Protein AF-A0A7S1VP20-F1 (afdb_monomer_lite)

Sequence (180 aa):
QAPINSQCSTAPINAALLKNGDNPRTATNKKDSAMQRFVLLLVALLVGGASAFVPSTPRHVGSNTLTKQQQEYHQPQPFTKGSKQSAASTALNMRHRKKVKKLGKPADQRKALLRALTTEIIRHGRIKTTLVRARAVRKHVDHMITLGKRGDLHARRQALGWIYDKQLVHALFEAAPDRY

pLDDT: mean 73.86, std 21.37, range [39.94, 97.88]

Foldseek 3Di:
DDDDDDDDDDDDPDDDDDDDDDDPPPPDDPPCPVVVVVVVVVVVVVPDDDDDDDDDDDDDDDDDDDDDDDDPPPPPDPPPPDPDDDDDDPPPPPDPPPPADCVVDDPVVLLVLLLVVLQVCLVPVDDDDDPSSVVNNVVVNVLLLVLLLVLDPVSLVVNVVRHPDNVSSVVSNVPSNVPD

Radius of gyration: 33.95 Å; chains: 1; bounding box: 68×52×112 Å

Secondary structure (DSSP, 8-state):
------------S-SS--S----------TTTHHHHHHHHHHHHHH-------------------------------------------------TT-----TTS-HHHHHHHHHHHHHHHHHHS-----HHHHHHHHHHHHHHHHHHHH--HHHHHHHHHH-S-HHHHHHHHHHHHHH-

Structure (mmCIF, N/CA/C/O backbone):
data_AF-A0A7S1VP20-F1
#
_entry.id   AF-A0A7S1VP20-F1
#
loop_
_atom_site.group_PDB
_atom_site.id
_atom_site.type_symbol
_atom_site.label_atom_id
_atom_site.label_alt_id
_atom_site.label_comp_id
_atom_site.label_asym_id
_atom_site.label_entity_id
_atom_site.label_seq_id
_atom_site.pdbx_PDB_ins_code
_atom_site.Cartn_x
_atom_site.Cartn_y
_atom_site.Cartn_z
_atom_site.occupancy
_atom_site.B_iso_or_equiv
_atom_site.auth_seq_id
_atom_site.auth_comp_id
_atom_site.auth_asym_id
_atom_site.auth_atom_id
_atom_site.pdbx_PDB_model_num
ATOM 1 N N . GLN A 1 1 ? 25.571 -7.998 41.960 1.00 47.91 1 GLN A N 1
ATOM 2 C CA . GLN A 1 1 ? 25.186 -8.873 40.830 1.00 47.91 1 GLN A CA 1
ATOM 3 C C . GLN A 1 1 ? 23.939 -9.689 41.172 1.00 47.91 1 GLN A C 1
ATOM 5 O O . GLN A 1 1 ? 24.036 -10.574 42.007 1.00 47.91 1 GLN A O 1
ATOM 10 N N . ALA A 1 2 ? 22.806 -9.399 40.523 1.00 45.03 2 ALA A N 1
ATOM 11 C CA . ALA A 1 2 ? 21.689 -10.319 40.255 1.00 45.03 2 ALA A CA 1
ATOM 12 C C . ALA A 1 2 ? 20.773 -9.643 39.207 1.00 45.03 2 ALA A C 1
ATOM 14 O O . ALA A 1 2 ? 20.308 -8.535 39.474 1.00 45.03 2 ALA A O 1
ATOM 15 N N . PRO A 1 3 ? 20.554 -10.210 38.005 1.00 54.66 3 PRO A N 1
ATOM 16 C CA . PRO A 1 3 ? 19.659 -9.608 37.022 1.00 54.66 3 PRO A CA 1
ATOM 17 C C . PRO A 1 3 ? 18.215 -10.104 37.184 1.00 54.66 3 PRO A C 1
ATOM 19 O O . PRO A 1 3 ? 17.928 -11.299 37.173 1.00 54.66 3 PRO A O 1
ATOM 22 N N . ILE A 1 4 ? 17.303 -9.141 37.284 1.00 52.09 4 ILE A N 1
ATOM 23 C CA . ILE A 1 4 ? 15.849 -9.306 37.261 1.00 52.09 4 ILE A CA 1
ATOM 24 C C . ILE A 1 4 ? 15.433 -9.637 35.820 1.00 52.09 4 ILE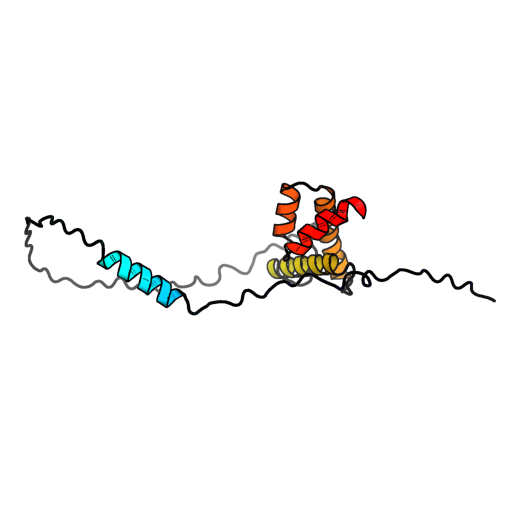 A C 1
ATOM 26 O O . ILE A 1 4 ? 15.382 -8.766 34.952 1.00 52.09 4 ILE A O 1
ATOM 30 N N . ASN A 1 5 ? 15.178 -10.916 35.548 1.00 51.25 5 ASN A N 1
ATOM 31 C CA . ASN A 1 5 ? 14.603 -11.385 34.289 1.00 51.25 5 ASN A CA 1
ATOM 32 C C . ASN A 1 5 ? 13.107 -11.037 34.239 1.00 51.25 5 ASN A C 1
ATOM 34 O O . ASN A 1 5 ? 12.263 -11.781 34.731 1.00 51.25 5 ASN A O 1
ATOM 38 N N . SER A 1 6 ? 12.781 -9.914 33.605 1.00 46.34 6 SER A N 1
ATOM 39 C CA . SER A 1 6 ? 11.425 -9.584 33.160 1.00 46.34 6 SER A CA 1
ATOM 40 C C . SER A 1 6 ? 11.136 -10.327 31.852 1.00 46.34 6 SER A C 1
ATOM 42 O O . SER A 1 6 ? 11.439 -9.837 30.761 1.00 46.34 6 SER A O 1
ATOM 44 N N . GLN A 1 7 ? 10.552 -11.521 31.951 1.00 42.97 7 GLN A N 1
ATOM 45 C CA . GLN A 1 7 ? 9.959 -12.195 30.801 1.00 42.97 7 GLN A CA 1
ATOM 46 C C . GLN A 1 7 ? 8.680 -11.460 30.375 1.00 42.97 7 GLN A C 1
ATOM 48 O O . GLN A 1 7 ? 7.630 -11.605 30.995 1.00 42.97 7 GLN A O 1
ATOM 53 N N . CYS A 1 8 ? 8.757 -10.674 29.298 1.00 42.41 8 CYS A N 1
ATOM 54 C CA . CYS A 1 8 ? 7.567 -10.225 28.580 1.00 42.41 8 CYS A CA 1
ATOM 55 C C . CYS A 1 8 ? 6.979 -11.411 27.809 1.00 42.41 8 CYS A C 1
ATOM 57 O O . CYS A 1 8 ? 7.463 -11.789 26.741 1.00 42.41 8 CYS A O 1
ATOM 59 N N . SER A 1 9 ? 5.925 -11.986 28.381 1.00 46.59 9 SER A N 1
ATOM 60 C CA . SER A 1 9 ? 4.999 -12.891 27.712 1.00 46.59 9 SER A CA 1
ATOM 61 C C . SER A 1 9 ? 4.245 -12.124 26.620 1.00 46.59 9 SER A C 1
ATOM 63 O O . SER A 1 9 ? 3.293 -11.398 26.897 1.00 46.59 9 SER A O 1
ATOM 65 N N . THR A 1 10 ? 4.686 -12.250 25.367 1.00 58.47 10 THR A N 1
ATOM 66 C CA . THR A 1 10 ? 3.893 -11.843 24.201 1.00 58.47 10 THR A CA 1
ATOM 67 C C . THR A 1 10 ? 3.325 -13.105 23.576 1.00 58.47 10 THR A C 1
ATOM 69 O O . THR A 1 10 ? 4.044 -13.868 22.927 1.00 58.47 10 THR A O 1
ATOM 72 N N . ALA A 1 11 ? 2.034 -13.334 23.805 1.00 49.91 11 ALA A N 1
ATOM 73 C CA . ALA A 1 11 ? 1.302 -14.467 23.265 1.00 49.91 11 ALA A CA 1
ATOM 74 C C . ALA A 1 11 ? 1.400 -14.521 21.722 1.00 49.91 11 ALA A C 1
ATOM 76 O O . ALA A 1 11 ? 1.286 -13.486 21.054 1.00 49.91 11 ALA A O 1
ATOM 77 N N . PRO A 1 12 ? 1.608 -15.707 21.123 1.00 48.00 12 PRO A N 1
ATOM 78 C CA . PRO A 1 12 ? 1.512 -15.884 19.681 1.00 48.00 12 PRO A CA 1
ATOM 79 C C . PRO A 1 12 ? 0.049 -15.780 19.222 1.00 48.00 12 PRO A C 1
ATOM 81 O O . PRO A 1 12 ? -0.851 -16.322 19.851 1.00 48.00 12 PRO A O 1
ATOM 84 N N . ILE A 1 13 ? -0.170 -15.149 18.065 1.00 56.81 13 ILE A N 1
ATOM 85 C CA . ILE A 1 13 ? -1.474 -14.953 17.391 1.00 56.81 13 ILE A CA 1
ATOM 86 C C . ILE A 1 13 ? -2.178 -16.275 16.993 1.00 56.81 13 ILE A C 1
ATOM 88 O O . ILE A 1 13 ? -3.291 -16.256 16.486 1.00 56.81 13 ILE A O 1
ATOM 92 N N . ASN A 1 14 ? -1.593 -17.447 17.246 1.00 58.09 14 ASN A N 1
ATOM 93 C CA . ASN A 1 14 ? -2.066 -18.701 16.661 1.00 58.09 14 ASN A CA 1
ATOM 94 C C . ASN A 1 14 ? -2.294 -19.792 17.712 1.00 58.09 14 ASN A C 1
ATOM 96 O O . ASN A 1 14 ? -1.427 -20.648 17.868 1.00 58.09 14 ASN A O 1
ATOM 100 N N . ALA A 1 15 ? -3.447 -19.795 18.392 1.00 48.81 15 ALA A N 1
ATOM 101 C CA . ALA A 1 15 ? -3.943 -20.985 19.101 1.00 48.81 15 ALA A CA 1
ATOM 102 C C . ALA A 1 15 ? -5.422 -20.885 19.543 1.00 48.81 15 ALA A C 1
ATOM 104 O O . ALA A 1 15 ? -5.700 -21.079 20.716 1.00 48.81 15 ALA A O 1
ATOM 105 N N . ALA A 1 16 ? -6.378 -20.586 18.652 1.00 46.78 16 ALA A N 1
ATOM 106 C CA . ALA A 1 16 ? -7.802 -20.916 18.874 1.00 46.78 16 ALA A CA 1
ATOM 107 C C . ALA A 1 16 ? -8.663 -20.591 17.641 1.00 46.78 16 ALA A C 1
ATOM 109 O O . ALA A 1 16 ? -9.295 -19.544 17.599 1.00 46.78 16 ALA A O 1
ATOM 110 N N 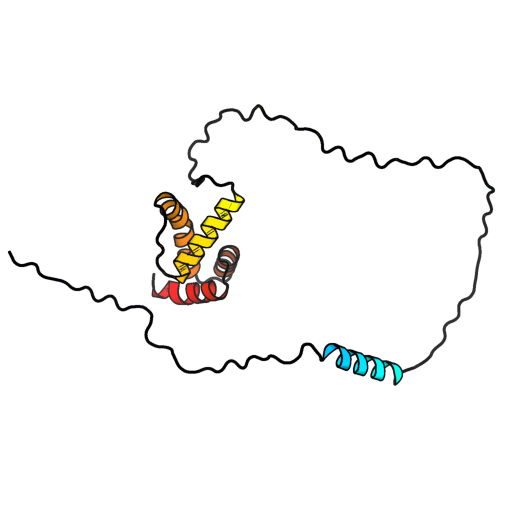. LEU A 1 17 ? -8.671 -21.472 16.633 1.00 49.59 17 LEU A N 1
ATOM 111 C CA . LEU A 1 17 ? -9.807 -21.681 15.712 1.00 49.59 17 LEU A CA 1
ATOM 112 C C . LEU A 1 17 ? -9.477 -22.832 14.751 1.00 49.59 17 LEU A C 1
ATOM 114 O O . LEU A 1 17 ? -9.216 -22.661 13.564 1.00 49.59 17 LEU A O 1
ATOM 118 N N . LEU A 1 18 ? -9.442 -24.040 15.311 1.00 53.34 18 LEU A N 1
ATOM 119 C CA . LEU A 1 18 ? -9.572 -25.286 14.564 1.00 53.34 18 LEU A CA 1
ATOM 120 C C . LEU A 1 18 ? -10.866 -25.953 15.031 1.00 53.34 18 LEU A C 1
ATOM 122 O O . LEU A 1 18 ? -11.048 -26.116 16.237 1.00 53.34 18 LEU A O 1
ATOM 126 N N . LYS A 1 19 ? -11.670 -26.379 14.044 1.00 45.50 19 LYS A N 1
ATOM 127 C CA . LYS A 1 19 ? -13.007 -27.014 14.085 1.00 45.50 19 LYS A CA 1
ATOM 128 C C . LYS A 1 19 ? -14.168 -26.011 14.038 1.00 45.50 19 LYS A C 1
ATOM 130 O O . LYS A 1 19 ? -14.246 -25.142 14.887 1.00 45.50 19 LYS A O 1
ATOM 135 N N . ASN A 1 20 ? -15.131 -26.061 13.123 1.00 43.69 20 ASN A N 1
ATOM 136 C CA . ASN A 1 20 ? -15.402 -26.889 11.948 1.00 43.69 20 ASN A CA 1
ATOM 137 C C . ASN A 1 20 ? -16.295 -26.046 11.024 1.00 43.69 20 ASN A C 1
ATOM 139 O O . ASN A 1 20 ? -17.098 -25.244 11.492 1.00 43.69 20 ASN A O 1
ATOM 143 N N . GLY A 1 21 ? -16.167 -26.256 9.724 1.00 39.94 21 GLY A N 1
ATOM 144 C CA . GLY A 1 21 ? -17.001 -25.634 8.709 1.00 39.94 21 GLY A CA 1
ATOM 145 C C . GLY A 1 21 ? -16.626 -26.257 7.384 1.00 39.94 21 GLY A C 1
ATOM 146 O O . GLY A 1 21 ? -15.850 -25.683 6.622 1.00 39.94 21 GLY A O 1
ATOM 147 N N . ASP A 1 22 ? -17.085 -27.491 7.197 1.00 45.19 22 ASP A N 1
ATOM 148 C CA . ASP A 1 22 ? -16.966 -28.250 5.964 1.00 45.19 22 ASP A CA 1
ATOM 149 C C . ASP A 1 22 ? -17.379 -27.374 4.784 1.00 45.19 22 ASP A C 1
ATOM 151 O O . ASP A 1 22 ? -18.544 -27.019 4.619 1.00 45.19 22 ASP A O 1
ATOM 155 N N . ASN A 1 23 ? -16.402 -27.001 3.963 1.00 57.78 23 ASN A N 1
ATOM 156 C CA . ASN A 1 23 ? -16.666 -26.402 2.671 1.00 57.78 23 ASN A CA 1
ATOM 157 C C . ASN A 1 23 ? -16.675 -27.571 1.680 1.00 57.78 23 ASN A C 1
ATOM 159 O O . ASN A 1 23 ? -15.593 -28.080 1.353 1.00 57.78 23 ASN A O 1
ATOM 163 N N . PRO A 1 24 ? -17.845 -28.080 1.243 1.00 51.31 24 PRO A N 1
ATOM 164 C CA . PRO A 1 24 ? -17.856 -29.118 0.238 1.00 51.31 24 PRO A CA 1
ATOM 165 C C . PRO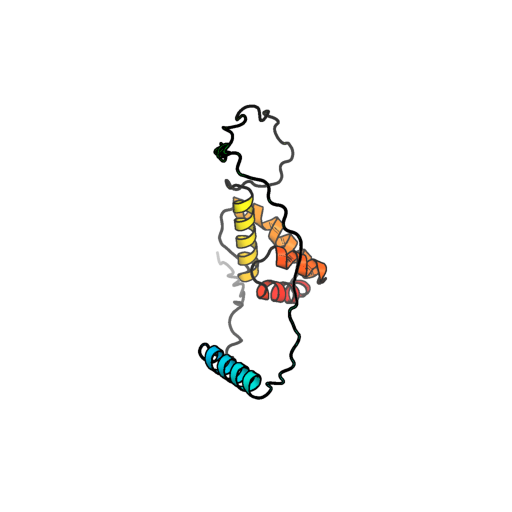 A 1 24 ? -17.229 -28.527 -1.018 1.00 51.31 24 PRO A C 1
ATOM 167 O O . PRO A 1 24 ? -17.731 -27.576 -1.617 1.00 51.31 24 PRO A O 1
ATOM 170 N N . ARG A 1 25 ? -16.101 -29.117 -1.417 1.00 46.84 25 ARG A N 1
ATOM 171 C CA . ARG A 1 25 ? -15.615 -29.063 -2.789 1.00 46.84 25 ARG A CA 1
ATOM 172 C C . ARG A 1 25 ? -16.799 -29.386 -3.701 1.00 46.84 25 ARG A C 1
ATOM 174 O O . ARG A 1 25 ? -17.121 -30.555 -3.894 1.00 46.84 25 ARG A O 1
ATOM 181 N N . THR A 1 26 ? -17.417 -28.374 -4.300 1.00 48.88 26 THR A N 1
ATOM 182 C CA . THR A 1 26 ? -18.276 -28.547 -5.471 1.00 48.88 26 THR A CA 1
ATOM 183 C C . THR A 1 26 ? -17.371 -28.806 -6.670 1.00 48.88 26 THR A C 1
ATOM 185 O O . THR A 1 26 ? -17.106 -27.961 -7.520 1.00 48.88 26 THR A O 1
ATOM 188 N N . ALA A 1 27 ? -16.826 -30.019 -6.685 1.00 50.72 27 ALA A N 1
ATOM 189 C CA . ALA A 1 27 ? -16.226 -30.651 -7.840 1.00 50.72 27 ALA A CA 1
ATOM 190 C C . ALA A 1 27 ? -17.283 -31.551 -8.495 1.00 50.72 27 ALA A C 1
ATOM 192 O O . ALA A 1 27 ? -17.206 -32.768 -8.416 1.00 50.72 27 ALA A O 1
ATOM 193 N N . THR A 1 28 ? -18.262 -30.932 -9.146 1.00 52.41 28 THR A N 1
ATOM 194 C CA . THR A 1 28 ? -19.106 -31.494 -10.213 1.00 52.41 28 THR A CA 1
ATOM 195 C C . THR A 1 28 ? -19.456 -30.280 -11.099 1.00 52.41 28 THR A C 1
ATOM 197 O O . THR A 1 28 ? -19.780 -29.223 -10.581 1.00 52.41 28 THR A O 1
ATOM 200 N N . ASN A 1 29 ? -19.327 -30.235 -12.424 1.00 53.81 29 ASN A N 1
ATOM 201 C CA . ASN A 1 29 ? -19.123 -31.260 -13.428 1.00 53.81 29 ASN A CA 1
ATOM 202 C C . ASN A 1 29 ? -18.621 -30.571 -14.728 1.00 53.81 29 ASN A C 1
ATOM 204 O O . ASN A 1 29 ? -19.341 -29.804 -15.363 1.00 53.81 29 ASN A O 1
ATOM 208 N N . LYS A 1 30 ? -17.375 -30.835 -15.152 1.00 51.66 30 LYS A N 1
ATOM 209 C CA . LYS A 1 30 ? -16.813 -30.377 -16.448 1.00 51.66 30 LYS A CA 1
ATOM 210 C C . LYS A 1 30 ? -17.133 -31.359 -17.597 1.00 51.66 30 LYS A C 1
ATOM 212 O O . LYS A 1 30 ? -16.367 -31.470 -18.550 1.00 51.66 30 LYS A O 1
ATOM 217 N N . LYS A 1 31 ? -18.243 -32.099 -17.500 1.00 53.88 31 LYS A N 1
ATOM 218 C CA . LYS A 1 31 ? -18.787 -33.012 -18.523 1.00 53.88 31 LYS A CA 1
ATOM 219 C C . LYS A 1 31 ? -20.267 -32.744 -18.869 1.00 53.88 31 LYS A C 1
ATOM 221 O O . LYS A 1 31 ? -20.772 -33.375 -19.788 1.00 53.88 31 LYS A O 1
ATOM 226 N N . ASP A 1 32 ? -20.924 -31.743 -18.272 1.00 57.53 32 ASP A N 1
ATOM 227 C CA . ASP A 1 32 ? -22.358 -31.469 -18.525 1.00 57.53 32 ASP A CA 1
ATOM 228 C C . ASP A 1 32 ? -22.648 -30.481 -19.665 1.00 57.53 32 ASP A C 1
ATOM 230 O O . ASP A 1 32 ? -23.794 -30.304 -20.074 1.00 57.53 32 ASP A O 1
ATOM 234 N N . SER A 1 33 ? -21.620 -29.873 -20.262 1.00 56.88 33 SER A N 1
ATOM 235 C CA . SER A 1 33 ? -21.828 -28.914 -21.358 1.00 56.88 33 SER A CA 1
ATOM 236 C C . SER A 1 33 ? -22.234 -29.591 -22.679 1.00 56.88 33 SER A C 1
ATOM 238 O O . SER A 1 33 ? -22.833 -28.950 -23.538 1.00 56.88 33 SER A O 1
ATOM 240 N N . ALA A 1 34 ? -21.964 -30.893 -22.843 1.00 58.59 34 ALA A N 1
ATOM 241 C CA . ALA A 1 34 ? -22.396 -31.663 -24.013 1.00 58.59 34 ALA A CA 1
ATOM 242 C C . ALA A 1 34 ? -23.863 -32.117 -23.902 1.00 58.59 34 ALA A C 1
ATOM 244 O O . ALA A 1 34 ? -24.593 -32.032 -24.887 1.00 58.59 34 ALA A O 1
ATOM 245 N N . MET A 1 35 ? -24.326 -32.506 -22.706 1.00 59.91 35 MET A N 1
ATOM 246 C CA . MET A 1 35 ? -25.731 -32.877 -22.493 1.00 59.91 35 MET A CA 1
ATOM 247 C C . MET A 1 35 ? -26.664 -31.663 -22.430 1.00 59.91 35 MET A C 1
ATOM 249 O O . MET A 1 35 ? -27.741 -31.716 -23.013 1.00 59.91 35 MET A O 1
ATOM 253 N N . GLN A 1 36 ? -26.244 -30.532 -21.848 1.00 57.75 36 GLN A N 1
ATOM 254 C CA . GLN A 1 36 ? -27.053 -29.302 -21.886 1.00 57.75 36 GLN A CA 1
ATOM 255 C C . GLN A 1 36 ? -27.188 -28.720 -23.302 1.00 57.75 36 GLN A C 1
ATOM 257 O O . GLN A 1 36 ? -28.230 -28.161 -23.631 1.00 57.75 36 GLN A O 1
ATOM 262 N N . ARG A 1 37 ? -26.184 -28.904 -24.173 1.00 59.19 37 ARG A N 1
ATOM 263 C CA . ARG A 1 37 ? -26.277 -28.558 -25.603 1.00 59.19 37 ARG A CA 1
ATOM 264 C C . ARG A 1 37 ? -27.161 -29.527 -26.389 1.00 59.19 37 ARG A C 1
ATOM 266 O O . ARG A 1 37 ? -27.883 -29.082 -27.272 1.00 59.19 37 ARG A O 1
ATOM 273 N N . PHE A 1 38 ? -27.150 -30.816 -26.047 1.00 59.53 38 PHE A N 1
ATOM 274 C CA . PHE A 1 38 ? -28.040 -31.807 -26.660 1.00 59.53 38 PHE A CA 1
ATOM 275 C C . PHE A 1 38 ? -29.512 -31.568 -26.301 1.00 59.53 38 PHE A C 1
ATOM 277 O O . PHE A 1 38 ? -30.366 -31.622 -27.180 1.00 59.53 38 PHE A O 1
ATOM 284 N N . VAL A 1 39 ? -29.809 -31.223 -25.044 1.00 66.19 39 VAL A N 1
ATOM 285 C CA . VAL A 1 39 ? -31.177 -30.896 -24.599 1.00 66.19 39 VAL A CA 1
ATOM 286 C C . VAL A 1 39 ? -31.689 -29.606 -25.260 1.00 66.19 39 VAL A C 1
ATOM 288 O O . VAL A 1 39 ? -32.837 -29.561 -25.691 1.00 66.19 39 VAL A O 1
ATOM 291 N N . LEU A 1 40 ? -30.839 -28.587 -25.442 1.00 61.41 40 LEU A N 1
ATOM 292 C CA . LEU A 1 40 ? -31.210 -27.346 -26.143 1.00 61.41 40 LEU A CA 1
ATOM 293 C C . LEU A 1 40 ? -31.458 -27.544 -27.651 1.00 61.41 40 LEU A C 1
ATOM 295 O O . LEU A 1 40 ? -32.308 -26.867 -28.223 1.00 61.41 40 LEU A O 1
ATOM 299 N N . LEU A 1 41 ? -30.760 -28.489 -28.289 1.00 62.53 41 LEU A N 1
ATOM 300 C CA . LEU A 1 41 ? -30.943 -28.814 -29.711 1.00 62.53 41 LEU A CA 1
ATOM 301 C C . LEU A 1 41 ? -32.200 -29.676 -29.945 1.00 62.53 41 LEU A C 1
ATOM 303 O O . LEU A 1 41 ? -32.873 -29.524 -30.962 1.00 62.53 41 LEU A O 1
ATOM 307 N N . LEU A 1 42 ? -32.578 -30.508 -28.970 1.00 65.88 42 LEU A N 1
ATOM 308 C CA . LEU A 1 42 ? -33.801 -31.320 -29.007 1.00 65.88 42 LEU A CA 1
ATOM 309 C C . LEU A 1 42 ? -35.068 -30.466 -28.790 1.00 65.88 42 LEU A C 1
ATOM 311 O O . LEU A 1 42 ? -36.077 -30.682 -29.456 1.00 65.88 42 LEU A O 1
ATOM 315 N N . VAL A 1 43 ? -34.994 -29.427 -27.948 1.00 65.75 43 VAL A N 1
ATOM 316 C CA . VAL A 1 43 ? -36.080 -28.438 -27.778 1.00 65.75 43 VAL A CA 1
ATOM 317 C C . VAL A 1 43 ? -36.262 -27.562 -29.030 1.00 65.75 43 VAL A C 1
ATOM 319 O O . VAL A 1 43 ? -37.391 -27.226 -29.378 1.00 65.75 43 VAL A O 1
ATOM 322 N N . ALA A 1 44 ? -35.189 -27.250 -29.766 1.00 59.94 44 ALA A N 1
ATOM 323 C CA . ALA A 1 44 ? -35.267 -26.468 -31.006 1.00 59.94 44 ALA A CA 1
ATOM 324 C C . ALA A 1 44 ? -35.877 -27.241 -32.197 1.00 59.94 44 ALA A C 1
ATOM 326 O O . ALA A 1 44 ? -36.442 -26.623 -33.095 1.00 59.94 44 ALA A O 1
ATOM 327 N N . LEU A 1 45 ? -35.806 -28.579 -32.203 1.00 60.22 45 LEU A N 1
ATOM 328 C CA . LEU A 1 45 ? -36.410 -29.424 -33.247 1.00 60.22 45 LEU A CA 1
ATOM 329 C C . LEU A 1 45 ? -37.889 -29.763 -32.993 1.00 60.22 45 LEU A C 1
ATOM 331 O O . LEU A 1 45 ? -38.590 -30.138 -33.929 1.00 60.22 45 LEU A O 1
ATOM 335 N N . LEU A 1 46 ? -38.382 -29.597 -31.762 1.00 59.06 46 LEU A N 1
ATOM 336 C CA . LEU A 1 46 ? -39.790 -29.827 -31.405 1.00 59.06 46 LEU A CA 1
ATOM 337 C C . LEU A 1 46 ? -40.681 -28.581 -31.562 1.00 59.06 46 LEU A C 1
ATOM 339 O O . LEU A 1 46 ? -41.902 -28.702 -31.533 1.00 59.06 46 LEU A O 1
ATOM 343 N N . VAL A 1 47 ? -40.089 -27.401 -31.785 1.00 60.47 47 VAL A N 1
ATOM 344 C CA . VAL A 1 47 ? -40.804 -26.136 -32.052 1.00 60.47 47 VAL A CA 1
ATOM 345 C C . VAL A 1 47 ? -40.414 -25.593 -33.434 1.00 60.47 47 VAL A C 1
ATOM 347 O O . VAL A 1 47 ? -40.044 -24.435 -33.614 1.00 60.47 47 VAL A O 1
ATOM 350 N N . GLY A 1 48 ? -40.462 -26.466 -34.442 1.00 46.31 48 GLY A N 1
ATOM 351 C CA . GLY A 1 48 ? -40.382 -26.072 -35.845 1.00 46.31 48 GLY A CA 1
ATOM 352 C C . GLY A 1 48 ? -41.710 -25.478 -36.312 1.00 46.31 48 GLY A C 1
ATOM 353 O O . GLY A 1 48 ? -42.623 -26.213 -36.672 1.00 46.31 48 GLY A O 1
ATOM 354 N N . GLY A 1 49 ? -41.807 -24.149 -36.330 1.00 44.28 49 GLY A N 1
ATOM 355 C CA . GLY A 1 49 ? -42.851 -23.410 -37.039 1.00 44.28 49 GLY A CA 1
ATOM 356 C C . GLY A 1 49 ? -42.273 -22.772 -38.298 1.00 44.28 49 GLY A C 1
ATOM 357 O O . GLY A 1 49 ? -41.664 -21.707 -38.233 1.00 44.28 49 GLY A O 1
ATOM 358 N N . ALA A 1 50 ? -42.436 -23.440 -39.438 1.00 49.84 50 ALA A N 1
ATOM 359 C CA . ALA A 1 50 ? -42.090 -22.926 -40.755 1.00 49.84 50 ALA A CA 1
ATOM 360 C C . ALA A 1 50 ? -42.983 -21.733 -41.138 1.00 49.84 50 ALA A C 1
ATOM 362 O O . ALA A 1 50 ? -44.205 -21.821 -41.057 1.00 49.84 50 ALA A O 1
ATOM 363 N N . SER A 1 51 ? -42.395 -20.645 -41.637 1.00 51.22 51 SER A N 1
ATOM 364 C CA . SER A 1 51 ? -43.105 -19.738 -42.544 1.00 51.22 51 SER A CA 1
ATOM 365 C C . SER A 1 51 ? -42.134 -19.108 -43.539 1.00 51.22 51 SER A C 1
ATOM 367 O O . SER A 1 51 ? -41.026 -18.691 -43.212 1.00 51.22 51 SER A O 1
ATOM 369 N N . ALA A 1 52 ? -42.556 -19.169 -44.794 1.00 52.00 52 ALA A N 1
ATOM 370 C CA . ALA A 1 52 ? -41.826 -18.810 -45.989 1.00 52.00 52 ALA A CA 1
ATOM 371 C C . ALA A 1 52 ? -41.763 -17.289 -46.188 1.00 52.00 52 ALA A C 1
ATOM 373 O O . ALA A 1 52 ? -42.767 -16.608 -45.997 1.00 52.00 52 ALA A O 1
ATOM 374 N N . PHE A 1 53 ? -40.634 -16.768 -46.683 1.00 49.84 53 PHE A N 1
ATOM 375 C CA . PHE A 1 53 ? -40.623 -15.471 -47.367 1.00 49.84 53 PHE A CA 1
ATOM 376 C C . PHE A 1 53 ? -39.545 -15.393 -48.468 1.00 49.84 53 PHE A C 1
ATOM 378 O O . PHE A 1 53 ? -38.366 -15.157 -48.226 1.00 49.84 53 PHE A O 1
ATOM 385 N N . VAL A 1 54 ? -40.018 -15.711 -49.675 1.00 57.53 54 VAL A N 1
ATOM 386 C CA . VAL A 1 54 ? -39.690 -15.260 -51.045 1.00 57.53 54 VAL A CA 1
ATOM 387 C C . VAL A 1 54 ? -38.414 -14.419 -51.289 1.00 57.53 54 VAL A C 1
ATOM 389 O O . VAL A 1 54 ? -38.307 -13.300 -50.793 1.00 57.53 54 VAL A O 1
ATOM 392 N N . PRO A 1 55 ? -37.530 -14.854 -52.213 1.00 53.25 55 PRO A N 1
ATOM 393 C CA . PRO A 1 55 ? -36.583 -13.991 -52.921 1.00 53.25 55 PRO A CA 1
ATOM 394 C C . PRO A 1 55 ? -37.046 -13.687 -54.365 1.00 53.25 55 PRO A C 1
ATOM 396 O O . PRO A 1 55 ? -37.328 -14.606 -55.132 1.00 53.25 55 PRO A O 1
ATOM 399 N N . SER A 1 56 ? -37.066 -12.413 -54.784 1.00 53.25 56 SER A N 1
ATOM 400 C CA . SER A 1 56 ? -37.307 -12.026 -56.191 1.00 53.25 56 SER A CA 1
ATOM 401 C C . SER A 1 56 ? -36.550 -10.750 -56.635 1.00 53.25 56 SER A C 1
ATOM 403 O O . SER A 1 56 ? -37.078 -9.655 -56.506 1.00 53.25 56 SER A O 1
ATOM 405 N N . THR A 1 57 ? -35.321 -10.940 -57.152 1.00 59.69 57 THR A N 1
ATOM 406 C CA . THR A 1 57 ? -34.686 -10.451 -58.425 1.00 59.69 57 THR A CA 1
ATOM 407 C C . THR A 1 57 ? -34.790 -8.952 -58.898 1.00 59.69 57 THR A C 1
ATOM 409 O O . THR A 1 57 ? -35.369 -8.136 -58.201 1.00 59.69 57 THR A O 1
ATOM 412 N N . PRO A 1 58 ? -34.190 -8.511 -60.043 1.00 62.44 58 PRO A N 1
ATOM 413 C CA . PRO A 1 58 ? -32.853 -7.880 -60.114 1.00 62.44 58 PRO A CA 1
ATOM 414 C C . PRO A 1 58 ? -32.783 -6.570 -60.967 1.00 62.44 58 PRO A C 1
ATOM 416 O O . PRO A 1 58 ? -33.749 -6.204 -61.626 1.00 62.44 58 PRO A O 1
ATOM 419 N N . ARG A 1 59 ? -31.609 -5.905 -61.015 1.00 42.12 59 ARG A N 1
ATOM 420 C CA . ARG A 1 59 ? -30.986 -5.101 -62.121 1.00 42.12 59 ARG A CA 1
ATOM 421 C C . ARG A 1 59 ? -30.023 -4.083 -61.483 1.00 42.12 59 ARG A C 1
ATOM 423 O O . ARG A 1 59 ? -30.416 -3.344 -60.599 1.00 42.12 59 ARG A O 1
ATOM 430 N N . HIS A 1 60 ? -28.744 -4.031 -61.842 1.00 46.97 60 HIS A N 1
ATOM 431 C CA . HIS A 1 60 ? -28.295 -3.457 -63.107 1.00 46.97 60 HIS A CA 1
ATOM 432 C C . HIS A 1 60 ? -26.938 -4.043 -63.528 1.00 46.97 60 HIS A C 1
ATOM 434 O O . HIS A 1 60 ? -26.004 -4.122 -62.733 1.00 46.97 60 HIS A O 1
ATOM 440 N N . VAL A 1 61 ? -26.859 -4.448 -64.796 1.00 53.50 61 VAL A N 1
ATOM 441 C CA . VAL A 1 61 ? -25.634 -4.853 -65.487 1.00 53.50 61 VAL A CA 1
ATOM 442 C C . VAL A 1 61 ? -25.009 -3.588 -66.061 1.00 53.50 61 VAL A C 1
ATOM 444 O O . VAL A 1 61 ? -25.585 -2.972 -66.950 1.00 53.50 61 VAL A O 1
ATOM 447 N N . GLY A 1 62 ? -23.838 -3.217 -65.554 1.00 43.53 62 GLY A N 1
ATOM 448 C CA . GLY A 1 62 ? -22.930 -2.281 -66.204 1.00 43.53 62 GLY A CA 1
ATOM 449 C C . GLY A 1 62 ? -21.679 -3.038 -66.622 1.00 43.53 62 GLY A C 1
ATOM 450 O O . GLY A 1 62 ? -20.765 -3.225 -65.824 1.00 43.53 62 GLY A O 1
ATOM 451 N N . SER A 1 63 ? -21.665 -3.522 -67.860 1.00 52.16 63 SER A N 1
ATOM 452 C CA . SER A 1 63 ? -20.471 -4.023 -68.530 1.00 52.16 63 SER A CA 1
ATOM 453 C C . SER A 1 63 ? -19.569 -2.846 -68.885 1.00 52.16 63 SER A C 1
ATOM 455 O O . SER A 1 63 ? -19.981 -2.018 -69.687 1.00 52.16 63 SER A O 1
ATOM 457 N N . ASN A 1 64 ? -18.342 -2.808 -68.368 1.00 58.81 64 ASN A N 1
ATOM 458 C CA . ASN A 1 64 ? -17.236 -2.143 -69.051 1.00 58.81 64 ASN A CA 1
ATOM 459 C C . ASN A 1 64 ? -16.005 -3.051 -68.991 1.00 58.81 64 ASN A C 1
ATOM 461 O O . ASN A 1 64 ? -15.328 -3.198 -67.979 1.00 58.81 64 ASN A O 1
ATOM 465 N N . THR A 1 65 ? -15.861 -3.752 -70.111 1.00 48.88 65 THR A N 1
ATOM 466 C CA . THR A 1 65 ? -14.644 -4.188 -70.796 1.00 48.88 65 THR A CA 1
ATOM 467 C C . THR A 1 65 ? -13.307 -3.947 -70.098 1.00 48.88 65 THR A C 1
ATOM 469 O O . THR A 1 65 ? -12.940 -2.820 -69.776 1.00 48.88 65 THR A O 1
ATOM 472 N N . LEU A 1 66 ? -12.542 -5.041 -70.022 1.00 52.25 66 LEU A N 1
ATOM 473 C CA . LEU A 1 66 ? -11.107 -5.104 -69.779 1.00 52.25 66 LEU A CA 1
ATOM 474 C C . LEU A 1 66 ? -10.345 -3.895 -70.348 1.00 52.25 66 LEU A C 1
ATOM 476 O O . LEU A 1 66 ? -10.161 -3.781 -71.558 1.00 52.25 66 LEU A O 1
ATOM 480 N N . THR A 1 67 ? -9.725 -3.127 -69.463 1.00 49.16 67 THR A N 1
ATOM 481 C CA . THR A 1 67 ? -8.371 -2.635 -69.696 1.00 49.16 67 THR A CA 1
ATOM 482 C C . THR A 1 67 ? -7.453 -3.327 -68.701 1.00 49.16 67 THR A C 1
ATOM 484 O O . THR A 1 67 ? -7.503 -3.125 -67.491 1.00 49.16 67 THR A O 1
ATOM 487 N N . LYS A 1 68 ? -6.614 -4.217 -69.240 1.00 51.66 68 LYS A N 1
ATOM 488 C CA . LYS A 1 68 ? -5.350 -4.603 -68.620 1.00 51.66 68 LYS A CA 1
ATOM 489 C C . LYS A 1 68 ? -4.622 -3.325 -68.225 1.00 51.66 68 LYS A C 1
ATOM 491 O O . LYS A 1 68 ? -4.201 -2.596 -69.114 1.00 51.66 68 LYS A O 1
ATOM 496 N N . GLN A 1 69 ? -4.407 -3.129 -66.937 1.00 52.91 69 GLN A N 1
ATOM 497 C CA . GLN A 1 69 ? -3.241 -2.443 -66.399 1.00 52.91 69 GLN A CA 1
ATOM 498 C C . GLN A 1 69 ? -3.127 -2.881 -64.938 1.00 52.91 69 GLN A C 1
ATOM 500 O O . GLN A 1 69 ? -3.867 -2.435 -64.074 1.00 52.91 69 GLN A O 1
ATOM 505 N N . GLN A 1 70 ? -2.293 -3.908 -64.743 1.00 54.50 70 GLN A N 1
ATOM 506 C CA . GLN A 1 70 ? -1.289 -3.970 -63.677 1.00 54.50 70 GLN A CA 1
ATOM 507 C C . GLN A 1 70 ? -1.821 -3.487 -62.316 1.00 54.50 70 GLN A C 1
ATOM 509 O O . GLN A 1 70 ? -1.919 -2.301 -62.048 1.00 54.50 70 GLN A O 1
ATOM 514 N N . GLN A 1 71 ? -2.230 -4.376 -61.410 1.00 58.03 71 GLN A N 1
ATOM 515 C CA . GLN A 1 71 ? -1.289 -4.917 -60.417 1.00 58.03 71 GLN A CA 1
ATOM 516 C C . GLN A 1 71 ? -0.129 -3.961 -60.100 1.00 58.03 71 GLN A C 1
ATOM 518 O O . GLN A 1 71 ? 1.037 -4.307 -60.264 1.00 58.03 71 GLN A O 1
ATOM 523 N N . GLU A 1 72 ? -0.436 -2.769 -59.602 1.00 50.03 72 GLU A N 1
ATOM 524 C CA . GLU A 1 72 ? 0.511 -2.069 -58.755 1.00 50.03 72 GLU A CA 1
ATOM 525 C C . GLU A 1 72 ? 0.342 -2.639 -57.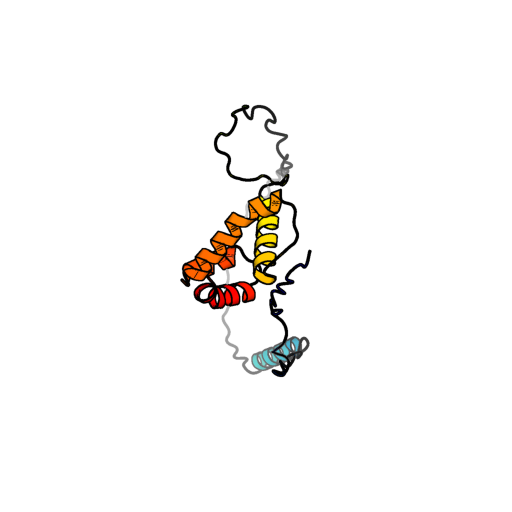350 1.00 50.03 72 GLU A C 1
ATOM 527 O O . GLU A 1 72 ? -0.555 -2.284 -56.585 1.00 50.03 72 GLU A O 1
ATOM 532 N N . TYR A 1 73 ? 1.187 -3.622 -57.046 1.00 51.38 73 TYR A N 1
ATOM 533 C CA . TYR A 1 73 ? 1.492 -3.983 -55.676 1.00 51.38 73 TYR A CA 1
ATOM 534 C C . TYR A 1 73 ? 1.909 -2.695 -54.961 1.00 51.38 73 TYR A C 1
ATOM 536 O O . TYR A 1 73 ? 3.054 -2.261 -55.070 1.00 51.38 73 TYR A O 1
ATOM 544 N N . HIS A 1 74 ? 1.006 -2.093 -54.190 1.00 58.22 74 HIS A N 1
ATOM 545 C CA . HIS A 1 74 ? 1.444 -1.327 -53.037 1.00 58.22 74 HIS A CA 1
ATOM 546 C C . HIS A 1 74 ? 2.139 -2.327 -52.123 1.00 58.22 74 HIS A C 1
ATOM 548 O O . HIS A 1 74 ? 1.505 -3.036 -51.341 1.00 58.22 74 HIS A O 1
ATOM 554 N N . GLN A 1 75 ? 3.457 -2.438 -52.297 1.00 63.50 75 GLN A N 1
ATOM 555 C CA . GLN A 1 75 ? 4.314 -3.082 -51.325 1.00 63.50 75 GLN A CA 1
ATOM 556 C C . GLN A 1 75 ? 3.935 -2.475 -49.972 1.00 63.50 75 GLN A C 1
ATOM 558 O O . GLN A 1 75 ? 4.003 -1.247 -49.837 1.00 63.50 75 GLN A O 1
ATOM 563 N N . PRO A 1 76 ? 3.502 -3.268 -48.973 1.00 64.50 76 PRO A N 1
ATOM 564 C CA . PRO A 1 76 ? 3.501 -2.758 -47.623 1.00 64.50 76 PRO A CA 1
ATOM 565 C C . PRO A 1 76 ? 4.955 -2.400 -47.351 1.00 64.50 76 PRO A C 1
ATOM 567 O O . PRO A 1 76 ? 5.816 -3.277 -47.262 1.00 64.50 76 PRO A O 1
ATOM 570 N N . GLN A 1 77 ? 5.227 -1.096 -47.312 1.00 67.25 77 GLN A N 1
ATOM 571 C CA . GLN A 1 77 ? 6.514 -0.579 -46.890 1.00 67.25 77 GLN A CA 1
ATOM 572 C C . GLN A 1 77 ? 6.857 -1.332 -45.605 1.00 67.25 77 GLN A C 1
ATOM 574 O O . GLN A 1 77 ? 5.994 -1.400 -44.716 1.00 67.25 77 GLN A O 1
ATOM 579 N N . PRO A 1 78 ? 8.046 -1.953 -45.489 1.00 54.44 78 PRO A N 1
ATOM 580 C CA . PRO A 1 78 ? 8.428 -2.524 -44.216 1.00 54.44 78 PRO A CA 1
ATOM 581 C C . PRO A 1 78 ? 8.263 -1.397 -43.205 1.00 54.44 78 PRO A C 1
ATOM 583 O O . PRO A 1 78 ? 8.769 -0.296 -43.422 1.00 54.44 78 PRO A O 1
ATOM 586 N N . PHE A 1 79 ? 7.498 -1.639 -42.141 1.00 57.62 79 PHE A N 1
ATOM 587 C CA . PHE A 1 79 ? 7.470 -0.744 -40.997 1.00 57.62 79 PHE A CA 1
ATOM 588 C C . PHE A 1 79 ? 8.897 -0.725 -40.449 1.00 57.62 79 PHE A C 1
ATOM 590 O O . PHE A 1 79 ? 9.293 -1.555 -39.625 1.00 57.62 79 PHE A O 1
ATOM 597 N N . THR A 1 80 ? 9.714 0.169 -41.000 1.00 60.25 80 THR A N 1
ATOM 598 C CA . THR A 1 80 ? 11.061 0.435 -40.553 1.00 60.25 80 THR A CA 1
ATOM 599 C C . THR A 1 80 ? 10.863 1.019 -39.169 1.00 60.25 80 THR A C 1
ATOM 601 O O . THR A 1 80 ? 10.387 2.138 -38.990 1.00 60.25 80 THR A O 1
ATOM 604 N N . LYS A 1 81 ? 11.125 0.205 -38.141 1.00 57.00 81 LYS A N 1
ATOM 605 C CA . LYS A 1 81 ? 11.248 0.709 -36.777 1.00 57.00 81 LYS A CA 1
ATOM 606 C C . LYS A 1 81 ? 12.322 1.778 -36.840 1.00 57.00 81 LYS A C 1
ATOM 608 O O . LYS A 1 81 ? 13.504 1.448 -36.928 1.00 57.00 81 LYS A O 1
ATOM 613 N N . GLY A 1 82 ? 11.867 3.030 -36.854 1.00 43.22 82 GLY A N 1
ATOM 614 C CA . GLY A 1 82 ? 12.688 4.220 -36.855 1.00 43.22 82 GLY A CA 1
ATOM 615 C C . GLY A 1 82 ? 13.821 4.022 -35.870 1.00 43.22 82 GLY A C 1
ATOM 616 O O . GLY A 1 82 ? 13.627 3.882 -34.661 1.00 43.22 82 GLY A O 1
ATOM 617 N N . SER A 1 83 ? 15.004 3.929 -36.452 1.00 46.56 83 SER A N 1
ATOM 618 C CA . SER A 1 83 ? 16.286 3.997 -35.799 1.00 46.56 83 SER A CA 1
ATOM 619 C C . SER A 1 83 ? 16.278 5.097 -34.743 1.00 46.56 83 SER A C 1
ATOM 621 O O . SER A 1 83 ? 16.061 6.264 -35.056 1.00 46.56 83 SER A O 1
ATOM 623 N N . LYS A 1 84 ? 16.543 4.697 -33.497 1.00 53.16 84 LYS A N 1
ATOM 624 C CA . LYS A 1 84 ? 17.347 5.434 -32.513 1.00 53.16 84 LYS A CA 1
ATOM 625 C C . LYS A 1 84 ? 17.270 6.963 -32.646 1.00 53.16 84 LYS A C 1
ATOM 627 O O . LYS A 1 84 ? 18.231 7.601 -33.065 1.00 53.16 84 LYS A O 1
ATOM 632 N N . GLN A 1 85 ? 16.160 7.563 -32.229 1.00 57.69 85 GLN A N 1
ATOM 633 C CA . GLN A 1 85 ? 16.143 9.000 -31.974 1.00 57.69 85 GLN A CA 1
ATOM 634 C C . GLN A 1 85 ? 16.881 9.273 -30.653 1.00 57.69 85 GLN A C 1
ATOM 636 O O . GLN A 1 85 ? 16.392 8.997 -29.559 1.00 57.69 85 GLN A O 1
ATOM 641 N N . SER A 1 86 ? 18.120 9.746 -30.812 1.00 48.41 86 SER A N 1
ATOM 642 C CA . SER A 1 86 ? 18.854 10.636 -29.905 1.00 48.41 86 SER A CA 1
ATOM 643 C C . SER A 1 86 ? 18.981 10.209 -28.436 1.00 48.41 86 SER A C 1
ATOM 645 O O . SER A 1 86 ? 18.406 10.803 -27.523 1.00 48.41 86 SER A O 1
ATOM 647 N N . ALA A 1 87 ? 19.873 9.254 -28.186 1.00 53.38 87 ALA A N 1
ATOM 648 C CA . ALA A 1 87 ? 20.657 9.278 -26.960 1.00 53.38 87 ALA A CA 1
ATOM 649 C C . ALA A 1 87 ? 21.700 10.404 -27.080 1.00 53.38 87 ALA A C 1
ATOM 651 O O . ALA A 1 87 ? 22.713 10.186 -27.728 1.00 53.38 87 ALA A O 1
ATOM 652 N N . ALA A 1 88 ? 21.419 11.591 -26.525 1.00 54.50 88 ALA A N 1
ATOM 653 C CA . ALA A 1 88 ? 22.391 12.559 -25.973 1.00 54.50 88 ALA A CA 1
ATOM 654 C C . ALA A 1 88 ? 21.823 13.990 -25.957 1.00 54.50 88 ALA A C 1
ATOM 656 O O . ALA A 1 88 ? 22.126 14.800 -26.821 1.00 54.50 88 ALA A O 1
ATOM 657 N N . SER A 1 89 ? 21.022 14.299 -24.935 1.00 52.31 89 SER A N 1
ATOM 658 C CA . SER A 1 89 ? 21.002 15.611 -24.256 1.00 52.31 89 SER A CA 1
ATOM 659 C C . SER A 1 89 ? 20.001 15.593 -23.095 1.00 52.31 89 SER A C 1
ATOM 661 O O . SER A 1 89 ? 19.216 16.514 -22.889 1.00 52.31 89 SER A O 1
ATOM 663 N N . THR A 1 90 ? 20.003 14.536 -22.269 1.00 62.84 90 THR A N 1
ATOM 664 C CA . THR A 1 90 ? 19.365 14.670 -20.950 1.00 62.84 90 THR A CA 1
ATOM 665 C C . THR A 1 90 ? 20.292 15.531 -20.109 1.00 62.84 90 THR A C 1
ATOM 667 O O . THR A 1 90 ? 21.171 15.014 -19.422 1.00 62.84 90 THR A O 1
ATOM 670 N N . ALA A 1 91 ? 20.131 16.846 -20.255 1.00 59.41 91 ALA A N 1
ATOM 671 C CA . ALA A 1 91 ? 20.818 17.872 -19.499 1.00 59.41 91 ALA A CA 1
ATOM 672 C C . ALA A 1 91 ? 20.972 17.427 -18.042 1.00 59.41 91 ALA A C 1
ATOM 674 O O . ALA A 1 91 ? 20.022 16.922 -17.429 1.00 59.41 91 ALA A O 1
ATOM 675 N N . LEU A 1 92 ? 22.184 17.598 -17.516 1.00 62.06 92 LEU A N 1
ATOM 676 C CA . LEU A 1 92 ? 22.601 17.299 -16.149 1.00 62.06 92 LEU A CA 1
ATOM 677 C C . LEU A 1 92 ? 21.913 18.242 -15.147 1.00 62.06 92 LEU A C 1
ATOM 679 O O . LEU A 1 92 ? 22.551 18.869 -14.312 1.00 62.06 92 LEU A O 1
ATOM 683 N N . ASN A 1 93 ? 20.590 18.357 -15.217 1.00 75.06 93 ASN A N 1
ATOM 684 C CA . ASN A 1 93 ? 19.801 19.106 -14.267 1.00 75.06 93 ASN A CA 1
ATOM 685 C C . ASN A 1 93 ? 19.568 18.201 -13.058 1.00 75.06 93 ASN A C 1
ATOM 687 O O . ASN A 1 93 ? 18.729 17.285 -13.063 1.00 75.06 93 ASN A O 1
ATOM 691 N N . MET A 1 94 ? 20.377 18.417 -12.023 1.00 81.56 94 MET A N 1
ATOM 692 C CA . MET A 1 94 ? 20.221 17.741 -10.745 1.00 81.56 94 MET A CA 1
ATOM 693 C C . MET A 1 94 ? 18.817 18.007 -10.205 1.00 81.56 94 MET A C 1
ATOM 695 O O . MET A 1 94 ? 18.421 19.130 -9.914 1.00 81.56 94 MET A O 1
ATOM 699 N N . ARG A 1 95 ? 18.029 16.939 -10.066 1.00 83.19 95 ARG A N 1
ATOM 700 C CA . ARG A 1 95 ? 16.671 17.050 -9.531 1.00 83.19 95 ARG A CA 1
ATOM 701 C C . ARG A 1 95 ? 16.746 17.253 -8.021 1.00 83.19 95 ARG A C 1
ATOM 703 O O . ARG A 1 95 ? 16.909 16.283 -7.275 1.00 83.19 95 ARG A O 1
ATOM 710 N N . HIS A 1 96 ? 16.600 18.493 -7.571 1.00 89.38 96 HIS A N 1
ATOM 711 C CA . HIS A 1 96 ? 16.506 18.815 -6.150 1.00 89.38 96 HIS A CA 1
ATOM 712 C C . HIS A 1 96 ? 15.245 18.196 -5.515 1.00 89.38 96 HIS A C 1
ATOM 714 O O . HIS A 1 96 ? 14.248 17.923 -6.185 1.00 89.38 96 HIS A O 1
ATOM 720 N N . ARG A 1 97 ? 15.291 17.944 -4.198 1.00 87.50 97 ARG A N 1
ATOM 721 C CA . ARG A 1 97 ? 14.155 17.448 -3.386 1.00 87.50 97 ARG A CA 1
ATOM 722 C C . ARG A 1 97 ? 13.548 16.108 -3.849 1.00 87.50 97 ARG A C 1
ATOM 724 O O . ARG A 1 97 ? 12.369 15.834 -3.615 1.00 87.50 97 ARG A O 1
ATOM 731 N N . LYS A 1 98 ? 14.340 15.209 -4.449 1.00 84.75 98 LYS A N 1
ATOM 732 C CA . LYS A 1 98 ? 13.860 13.876 -4.858 1.00 84.75 98 LYS A CA 1
ATOM 733 C C . LYS A 1 98 ? 13.635 12.944 -3.657 1.00 84.75 98 LYS A C 1
ATOM 735 O O . LYS A 1 98 ? 14.545 12.265 -3.191 1.00 84.75 98 LYS A O 1
ATOM 740 N N . LYS A 1 99 ? 12.384 12.854 -3.198 1.00 84.56 99 LYS A N 1
ATOM 741 C CA . LYS A 1 99 ? 11.977 12.018 -2.047 1.00 84.56 99 LYS A CA 1
ATOM 742 C C . LYS A 1 99 ? 11.783 10.527 -2.380 1.00 84.56 99 LYS A C 1
ATOM 744 O O . LYS A 1 99 ? 11.710 9.698 -1.477 1.00 84.56 99 LYS A O 1
ATOM 749 N N . VAL A 1 100 ? 11.715 10.159 -3.663 1.00 87.38 100 VAL A N 1
ATOM 750 C CA . VAL A 1 100 ? 11.473 8.770 -4.098 1.00 87.38 100 VAL A CA 1
ATOM 751 C C . VAL A 1 100 ? 12.768 7.956 -4.089 1.00 87.38 100 VAL A C 1
ATOM 753 O O . VAL A 1 100 ? 13.708 8.254 -4.830 1.00 87.38 100 VAL A O 1
ATOM 756 N N . LYS A 1 101 ? 12.798 6.877 -3.300 1.00 90.38 101 LYS A N 1
ATOM 757 C CA . LYS A 1 101 ? 13.917 5.925 -3.258 1.00 90.38 101 LYS A CA 1
ATOM 758 C C . LYS A 1 101 ? 13.893 5.036 -4.506 1.00 90.38 101 LYS A C 1
ATOM 760 O O . LYS A 1 101 ? 12.899 4.370 -4.763 1.00 90.38 101 LYS A O 1
ATOM 765 N N . LYS A 1 102 ? 14.976 5.017 -5.296 1.00 90.12 102 LYS A N 1
ATOM 766 C CA . LYS A 1 102 ? 15.033 4.269 -6.572 1.00 90.12 102 LYS A CA 1
ATOM 767 C C . LYS A 1 102 ? 15.181 2.749 -6.402 1.00 90.12 102 LYS A C 1
ATOM 769 O O . LYS A 1 102 ? 14.748 2.016 -7.284 1.00 90.12 102 LYS A O 1
ATOM 774 N N . LEU A 1 103 ? 15.779 2.287 -5.298 1.00 91.62 103 LEU A N 1
ATOM 775 C CA . LEU A 1 103 ? 16.020 0.864 -4.985 1.00 91.62 103 LEU A CA 1
ATOM 776 C C . LEU A 1 103 ? 16.777 0.074 -6.078 1.00 91.62 103 LEU A C 1
ATOM 778 O O . LEU A 1 103 ? 16.656 -1.145 -6.133 1.00 91.62 103 LEU A O 1
ATOM 782 N N . GLY A 1 104 ? 17.508 0.759 -6.966 1.00 93.25 104 GLY A N 1
ATOM 783 C CA . GLY A 1 104 ? 18.194 0.134 -8.104 1.00 93.25 104 GLY A CA 1
ATOM 784 C C . GLY A 1 104 ? 17.261 -0.506 -9.140 1.00 93.25 104 GLY A C 1
ATOM 785 O O . GLY A 1 104 ? 17.710 -1.345 -9.908 1.00 93.25 104 GLY A O 1
ATOM 786 N N . LYS A 1 105 ? 15.964 -0.161 -9.155 1.00 94.69 105 LYS A N 1
ATOM 787 C CA . LYS A 1 105 ? 14.962 -0.765 -10.050 1.00 94.69 105 LYS A CA 1
ATOM 788 C C . LYS A 1 105 ? 14.246 0.281 -10.914 1.00 94.69 105 LYS A C 1
ATOM 790 O O . LYS A 1 105 ? 14.035 1.409 -10.441 1.00 94.69 105 LYS A O 1
ATOM 795 N N . PRO A 1 106 ? 13.819 -0.076 -12.144 1.00 97.00 106 PRO A N 1
ATOM 796 C CA . PRO A 1 106 ? 12.925 0.761 -12.943 1.00 97.00 106 PRO A CA 1
ATOM 797 C C . PRO A 1 106 ? 11.581 0.964 -12.225 1.00 97.00 106 PRO A C 1
ATOM 799 O O . PRO A 1 106 ? 11.289 0.314 -11.217 1.00 97.00 106 PRO A O 1
ATOM 802 N N . ALA A 1 107 ? 10.782 1.925 -12.692 1.00 95.25 107 ALA A N 1
ATOM 803 C CA . ALA A 1 107 ? 9.579 2.366 -11.984 1.00 95.25 107 ALA A CA 1
ATOM 804 C C . ALA A 1 107 ? 8.565 1.237 -11.748 1.00 95.25 107 ALA A C 1
ATOM 806 O O . ALA A 1 107 ? 8.086 1.095 -10.620 1.00 95.25 107 ALA A O 1
ATOM 807 N N . ASP A 1 108 ? 8.330 0.400 -12.755 1.00 96.75 108 ASP A N 1
ATOM 808 C CA . ASP A 1 108 ? 7.322 -0.663 -12.699 1.00 96.75 108 ASP A CA 1
ATOM 809 C C . ASP A 1 108 ? 7.727 -1.768 -11.725 1.00 96.75 108 ASP A C 1
ATOM 811 O O . ASP A 1 108 ? 6.986 -2.098 -10.798 1.00 96.75 108 ASP A O 1
ATOM 815 N N . GLN A 1 109 ? 8.967 -2.252 -11.841 1.00 97.88 109 GLN A N 1
ATOM 816 C CA . GLN A 1 109 ? 9.518 -3.250 -10.921 1.00 97.88 109 GLN A CA 1
ATOM 817 C C . GLN A 1 109 ? 9.583 -2.726 -9.484 1.00 97.88 109 GLN A C 1
ATOM 819 O O . GLN A 1 109 ? 9.346 -3.470 -8.532 1.00 97.88 109 GLN A O 1
ATOM 824 N N . ARG A 1 110 ? 9.895 -1.436 -9.300 1.00 96.94 110 ARG A N 1
ATOM 825 C CA . ARG A 1 110 ? 9.890 -0.810 -7.975 1.00 96.94 110 ARG A CA 1
ATOM 826 C C . ARG A 1 110 ? 8.480 -0.768 -7.391 1.00 96.94 110 ARG A C 1
ATOM 828 O O . ARG A 1 110 ? 8.324 -1.079 -6.213 1.00 96.94 110 ARG A O 1
ATOM 835 N N . LYS A 1 111 ? 7.469 -0.404 -8.187 1.00 96.50 111 LYS A N 1
ATOM 836 C CA . LYS A 1 111 ? 6.064 -0.410 -7.752 1.00 96.50 111 LYS A CA 1
ATOM 837 C C . LYS A 1 111 ? 5.635 -1.821 -7.348 1.00 96.50 111 LYS A C 1
ATOM 839 O O . LYS A 1 111 ? 5.106 -1.985 -6.255 1.00 96.50 111 LYS A O 1
ATOM 844 N N . ALA A 1 112 ? 5.927 -2.827 -8.170 1.00 97.44 112 ALA A N 1
ATOM 845 C CA . ALA A 1 112 ? 5.611 -4.224 -7.870 1.00 97.44 112 ALA A CA 1
ATOM 846 C C . ALA A 1 112 ? 6.279 -4.711 -6.570 1.00 97.44 112 ALA A C 1
ATOM 848 O O . ALA A 1 112 ? 5.608 -5.293 -5.719 1.00 97.44 112 ALA A O 1
ATOM 849 N N . LEU A 1 113 ? 7.568 -4.398 -6.376 1.00 97.19 113 LEU A N 1
ATOM 850 C CA . LEU A 1 113 ? 8.307 -4.735 -5.156 1.00 97.19 113 LEU A CA 1
ATOM 851 C C . LEU A 1 113 ? 7.685 -4.092 -3.910 1.00 97.19 113 LEU A C 1
ATOM 853 O O . LEU A 1 113 ? 7.509 -4.763 -2.898 1.00 97.19 113 LEU A O 1
ATOM 857 N N . LEU A 1 114 ? 7.365 -2.797 -3.970 1.00 97.25 114 LEU A N 1
ATOM 858 C CA . LEU A 1 114 ? 6.775 -2.089 -2.832 1.00 97.25 114 LEU A CA 1
ATOM 859 C C . LEU A 1 114 ? 5.379 -2.631 -2.502 1.00 97.25 114 LEU A C 1
ATOM 861 O O . LEU A 1 114 ? 5.088 -2.839 -1.331 1.00 97.25 114 LEU A O 1
ATOM 865 N N . ARG A 1 115 ? 4.556 -2.935 -3.514 1.00 97.75 115 ARG A N 1
ATOM 866 C CA . ARG A 1 115 ? 3.238 -3.571 -3.333 1.00 97.75 115 ARG A CA 1
ATOM 867 C C . ARG A 1 115 ? 3.339 -4.940 -2.665 1.00 97.75 115 ARG A C 1
ATOM 869 O O . ARG A 1 115 ? 2.587 -5.212 -1.731 1.00 97.75 115 ARG A O 1
ATOM 876 N N . ALA A 1 116 ? 4.283 -5.771 -3.110 1.00 97.31 116 ALA A N 1
ATOM 877 C CA . ALA A 1 116 ? 4.528 -7.079 -2.511 1.00 97.31 116 ALA A CA 1
ATOM 878 C C . ALA A 1 116 ? 4.935 -6.935 -1.038 1.00 97.31 116 ALA A C 1
ATOM 880 O O . ALA A 1 116 ? 4.274 -7.485 -0.168 1.00 97.31 116 ALA A O 1
ATOM 881 N N . LEU A 1 117 ? 5.937 -6.102 -0.735 1.00 97.56 117 LEU A N 1
ATOM 882 C CA . LEU A 1 117 ? 6.394 -5.896 0.644 1.00 97.56 117 LEU A CA 1
ATOM 883 C C . LEU A 1 117 ? 5.302 -5.324 1.557 1.00 97.56 117 LEU A C 1
ATOM 885 O O . LEU A 1 117 ? 5.187 -5.759 2.697 1.00 97.56 117 LEU A O 1
ATOM 889 N N . THR A 1 118 ? 4.490 -4.380 1.074 1.00 97.88 118 THR A N 1
ATOM 890 C CA . THR A 1 118 ? 3.338 -3.871 1.835 1.00 97.88 118 THR A CA 1
ATOM 891 C C . THR A 1 118 ? 2.334 -4.984 2.140 1.00 97.88 118 THR A C 1
ATOM 893 O O . THR A 1 118 ? 1.876 -5.082 3.273 1.00 97.88 118 THR A O 1
ATOM 896 N N . THR A 1 119 ? 2.026 -5.835 1.157 1.00 97.50 119 THR A N 1
ATOM 897 C CA . THR A 1 119 ? 1.092 -6.963 1.326 1.00 97.50 119 THR A CA 1
ATOM 898 C C . THR A 1 119 ? 1.615 -7.958 2.364 1.00 97.50 119 THR A C 1
ATOM 900 O O . THR A 1 119 ? 0.887 -8.315 3.285 1.00 97.50 119 THR A O 1
ATOM 903 N N . GLU A 1 120 ? 2.892 -8.338 2.279 1.00 97.44 120 GLU A N 1
ATOM 904 C CA . GLU A 1 120 ? 3.503 -9.284 3.222 1.00 97.44 120 GLU A CA 1
ATOM 905 C C . GLU A 1 120 ? 3.586 -8.729 4.653 1.00 97.44 120 GLU A C 1
ATOM 907 O O . GLU A 1 120 ? 3.375 -9.467 5.614 1.00 97.44 120 GLU A O 1
ATOM 912 N N . ILE A 1 121 ? 3.837 -7.423 4.821 1.00 96.44 121 ILE A N 1
ATOM 913 C CA . ILE A 1 121 ? 3.821 -6.783 6.148 1.00 96.44 121 ILE A CA 1
ATOM 914 C C . ILE A 1 121 ? 2.432 -6.853 6.769 1.00 96.44 121 ILE A C 1
ATOM 916 O O . ILE A 1 121 ? 2.320 -7.192 7.940 1.00 96.44 121 ILE A O 1
ATOM 920 N N . ILE A 1 122 ? 1.385 -6.537 6.008 1.00 95.31 122 ILE A N 1
ATOM 921 C CA . ILE A 1 122 ? 0.016 -6.541 6.537 1.00 95.31 122 ILE A CA 1
ATOM 922 C C . ILE A 1 122 ? -0.426 -7.975 6.852 1.00 95.31 122 ILE A C 1
ATOM 924 O O . ILE A 1 122 ? -1.046 -8.208 7.883 1.00 95.31 122 ILE A O 1
ATOM 928 N N . ARG A 1 123 ? -0.043 -8.945 6.013 1.00 95.75 123 ARG A N 1
ATOM 929 C CA . ARG A 1 123 ? -0.359 -10.365 6.207 1.00 95.75 123 ARG A CA 1
ATOM 930 C C . ARG A 1 123 ? 0.307 -10.966 7.445 1.00 95.75 123 ARG A C 1
ATOM 932 O O . ARG A 1 123 ? -0.340 -11.690 8.190 1.00 95.75 123 ARG A O 1
ATOM 939 N N . HIS A 1 124 ? 1.597 -10.704 7.647 1.00 95.44 124 HIS A N 1
ATOM 940 C CA . HIS A 1 124 ? 2.386 -11.376 8.688 1.00 95.44 124 HIS A CA 1
ATOM 941 C C . HIS A 1 124 ? 2.673 -10.503 9.916 1.00 95.44 124 HIS A C 1
ATOM 943 O O . HIS A 1 124 ? 3.224 -10.983 10.906 1.00 95.44 124 HIS A O 1
ATOM 949 N N . GLY A 1 125 ? 2.383 -9.205 9.856 1.00 93.50 125 GLY A N 1
ATOM 950 C CA . GLY A 1 125 ? 2.702 -8.212 10.887 1.00 93.50 125 GLY A CA 1
ATOM 951 C C . GLY A 1 125 ? 4.183 -7.816 10.955 1.00 93.50 125 GLY A C 1
ATOM 952 O O . GLY A 1 125 ? 4.502 -6.682 11.308 1.00 93.50 125 GLY A O 1
ATOM 953 N N . ARG A 1 126 ? 5.111 -8.712 10.592 1.00 95.06 126 ARG A N 1
ATOM 954 C CA . ARG A 1 126 ? 6.556 -8.440 10.549 1.00 95.06 126 ARG A CA 1
ATOM 955 C C . ARG A 1 126 ? 7.243 -9.204 9.423 1.00 95.06 126 ARG A C 1
ATOM 957 O O . ARG A 1 126 ? 6.925 -10.360 9.171 1.00 95.06 126 ARG A O 1
ATOM 964 N N . ILE A 1 127 ? 8.254 -8.590 8.811 1.00 97.12 127 ILE A N 1
ATOM 965 C CA . ILE A 1 127 ? 9.119 -9.239 7.816 1.00 97.12 127 ILE A CA 1
ATOM 966 C C . ILE A 1 127 ? 10.579 -8.815 8.006 1.00 97.12 127 ILE A C 1
ATOM 968 O O . ILE A 1 127 ? 10.864 -7.683 8.399 1.00 97.12 127 ILE A O 1
ATOM 972 N N . LYS A 1 128 ? 11.523 -9.709 7.692 1.00 97.31 128 LYS A N 1
ATOM 973 C CA . LYS A 1 128 ? 12.961 -9.397 7.668 1.00 97.31 128 LYS A CA 1
ATOM 974 C C . LYS A 1 128 ? 13.339 -8.908 6.267 1.00 97.31 128 LYS A C 1
ATOM 976 O O . LYS A 1 128 ? 13.177 -9.638 5.295 1.00 97.31 128 LYS A O 1
ATOM 981 N N . THR A 1 129 ? 13.819 -7.670 6.139 1.00 96.69 129 THR A N 1
ATOM 982 C CA . THR A 1 129 ? 14.240 -7.090 4.846 1.00 96.69 129 THR A CA 1
ATOM 983 C C . THR A 1 129 ? 15.464 -6.195 5.010 1.00 96.69 129 THR A C 1
ATOM 985 O O . THR A 1 129 ? 15.921 -5.946 6.122 1.00 96.69 129 THR A O 1
ATOM 988 N N . THR A 1 130 ? 16.000 -5.681 3.900 1.00 96.81 130 THR A N 1
ATOM 989 C CA . THR A 1 130 ? 17.109 -4.725 3.946 1.00 96.81 130 THR A CA 1
ATOM 990 C C . THR A 1 130 ? 16.643 -3.346 4.414 1.00 96.81 130 THR A C 1
ATOM 992 O O . THR A 1 130 ? 15.552 -2.886 4.067 1.00 96.81 130 THR A O 1
ATOM 995 N N . LEU A 1 131 ? 17.511 -2.632 5.137 1.00 96.31 131 LEU A N 1
ATOM 996 C CA . LEU A 1 131 ? 17.214 -1.311 5.709 1.00 96.31 131 LEU A CA 1
ATOM 997 C C . LEU A 1 131 ? 16.659 -0.315 4.676 1.00 96.31 131 LEU A C 1
ATOM 999 O O . LEU A 1 131 ? 15.705 0.418 4.943 1.00 96.31 131 LEU A O 1
ATOM 1003 N N . VAL A 1 132 ? 17.241 -0.293 3.474 1.00 96.00 132 VAL A N 1
ATOM 1004 C CA . VAL A 1 132 ? 16.833 0.628 2.403 1.00 96.00 132 VAL A CA 1
ATOM 1005 C C . VAL A 1 132 ? 15.412 0.322 1.915 1.00 96.00 132 VAL A C 1
ATOM 1007 O O . VAL A 1 132 ? 14.642 1.251 1.661 1.00 96.00 132 VAL A O 1
ATOM 1010 N N . ARG A 1 133 ? 15.043 -0.964 1.813 1.00 96.25 133 ARG A N 1
ATOM 1011 C CA . ARG A 1 133 ? 13.683 -1.384 1.442 1.00 96.25 133 ARG A CA 1
ATOM 1012 C C . ARG A 1 133 ? 12.696 -1.060 2.560 1.00 96.25 133 ARG A C 1
ATOM 1014 O O . ARG A 1 133 ? 11.667 -0.457 2.272 1.00 96.25 133 ARG A O 1
ATOM 1021 N N . ALA A 1 134 ? 13.043 -1.349 3.814 1.00 96.81 134 ALA A N 1
ATOM 1022 C CA . ALA A 1 134 ? 12.204 -1.043 4.974 1.00 96.81 134 ALA A CA 1
ATOM 1023 C C . ALA A 1 134 ? 11.846 0.454 5.054 1.00 96.81 134 ALA A C 1
ATOM 1025 O O . ALA A 1 134 ? 10.671 0.816 5.133 1.00 96.81 134 ALA A O 1
ATOM 1026 N N . ARG A 1 135 ? 12.844 1.342 4.915 1.00 95.50 135 ARG A N 1
ATOM 1027 C CA . ARG A 1 135 ? 12.626 2.802 4.899 1.00 95.50 135 ARG A CA 1
ATOM 1028 C C . ARG A 1 135 ? 11.723 3.263 3.750 1.00 95.50 135 ARG A C 1
ATOM 1030 O O . ARG A 1 135 ? 11.000 4.241 3.907 1.00 95.50 135 ARG A O 1
ATOM 1037 N N . ALA A 1 136 ? 11.775 2.597 2.596 1.00 96.12 136 ALA A N 1
ATOM 1038 C CA . ALA A 1 136 ? 10.936 2.935 1.447 1.00 96.12 136 ALA A CA 1
ATOM 1039 C C . ALA A 1 136 ? 9.488 2.442 1.607 1.00 96.12 136 ALA A C 1
ATOM 1041 O O . ALA A 1 136 ? 8.557 3.149 1.225 1.00 96.12 136 ALA A O 1
ATOM 1042 N N . VAL A 1 137 ? 9.298 1.248 2.173 1.00 97.19 137 VAL A N 1
ATOM 1043 C CA . VAL A 1 137 ? 7.981 0.612 2.333 1.00 97.19 137 VAL A CA 1
ATOM 1044 C C . VAL A 1 137 ? 7.141 1.275 3.424 1.00 97.19 137 VAL A C 1
ATOM 1046 O O . VAL A 1 137 ? 5.926 1.347 3.263 1.00 97.19 137 VAL A O 1
ATOM 1049 N N . ARG A 1 138 ? 7.771 1.822 4.474 1.00 96.12 138 ARG A N 1
ATOM 1050 C CA . ARG A 1 138 ? 7.094 2.481 5.606 1.00 96.12 138 ARG A CA 1
ATOM 1051 C C . ARG A 1 138 ? 5.965 3.424 5.173 1.00 96.12 138 ARG A C 1
ATOM 1053 O O . ARG A 1 138 ? 4.825 3.220 5.560 1.00 96.12 138 ARG A O 1
ATOM 1060 N N . LYS A 1 139 ? 6.249 4.361 4.256 1.00 95.88 139 LYS A N 1
ATOM 1061 C CA . LYS A 1 139 ? 5.249 5.313 3.734 1.00 95.88 139 LYS A CA 1
ATOM 1062 C C . LYS A 1 139 ? 4.003 4.621 3.165 1.00 95.88 139 LYS A C 1
ATOM 1064 O O . LYS A 1 139 ? 2.899 5.135 3.299 1.00 95.88 139 LYS A O 1
ATOM 1069 N N . HIS A 1 140 ? 4.184 3.499 2.471 1.00 97.00 140 HIS A N 1
ATOM 1070 C CA . HIS A 1 140 ? 3.081 2.780 1.840 1.00 97.00 140 HIS A CA 1
ATOM 1071 C C . HIS A 1 140 ? 2.251 2.006 2.864 1.00 97.00 140 HIS A C 1
ATOM 1073 O O . HIS A 1 140 ? 1.031 2.009 2.757 1.00 97.00 140 HIS A O 1
ATOM 1079 N N . VAL A 1 141 ? 2.893 1.393 3.862 1.00 97.50 141 VAL A N 1
ATOM 1080 C CA . VAL A 1 141 ? 2.196 0.695 4.955 1.00 97.50 141 VAL A CA 1
ATOM 1081 C C . VAL A 1 141 ? 1.392 1.681 5.801 1.00 97.50 141 VAL A C 1
ATOM 1083 O O . VAL A 1 141 ? 0.195 1.474 5.975 1.00 97.50 141 VAL A O 1
ATOM 1086 N N . ASP A 1 142 ? 2.004 2.790 6.225 1.00 97.00 142 ASP A N 1
ATOM 1087 C CA . ASP A 1 142 ? 1.341 3.8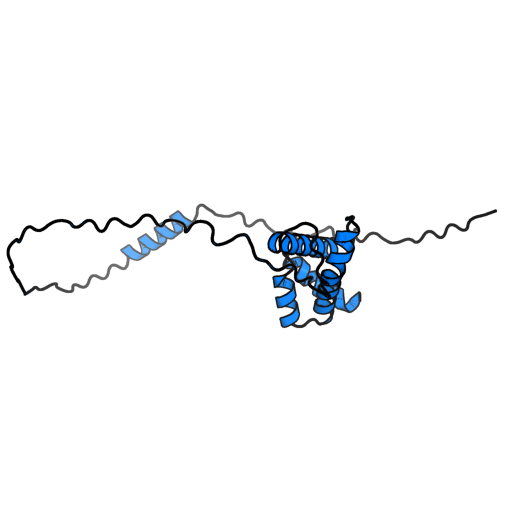28 7.029 1.00 97.00 142 ASP A CA 1
ATOM 1088 C C . ASP A 1 142 ? 0.097 4.377 6.309 1.00 97.00 142 ASP A C 1
ATOM 1090 O O . ASP A 1 142 ? -0.965 4.577 6.904 1.00 97.00 142 ASP A O 1
ATOM 1094 N N . HIS A 1 143 ? 0.204 4.560 4.990 1.00 97.50 143 HIS A N 1
ATOM 1095 C CA . HIS A 1 143 ? -0.920 4.983 4.166 1.00 97.50 143 HIS A CA 1
ATOM 1096 C C . HIS A 1 143 ? -2.044 3.937 4.126 1.00 97.50 143 HIS A C 1
ATOM 1098 O O . HIS A 1 143 ? -3.202 4.314 4.275 1.00 97.50 143 HIS A O 1
ATOM 1104 N N . MET A 1 144 ? -1.735 2.641 3.983 1.00 97.69 144 MET A N 1
ATOM 1105 C CA . MET A 1 144 ? -2.760 1.584 4.014 1.00 97.69 144 MET A CA 1
ATOM 1106 C C . MET A 1 144 ? -3.471 1.510 5.370 1.00 97.69 144 MET A C 1
ATOM 1108 O O . MET A 1 144 ? -4.687 1.351 5.397 1.00 97.69 144 MET A O 1
ATOM 1112 N N . ILE A 1 145 ? -2.746 1.690 6.478 1.00 96.62 145 ILE A N 1
ATOM 1113 C CA . ILE A 1 145 ? -3.345 1.728 7.822 1.00 96.62 145 ILE A CA 1
ATOM 1114 C C . ILE A 1 145 ? -4.262 2.946 7.961 1.00 96.62 145 ILE A C 1
ATOM 1116 O O . ILE A 1 145 ? -5.379 2.819 8.448 1.00 96.62 145 ILE A O 1
ATOM 1120 N N . THR A 1 146 ? -3.839 4.113 7.466 1.00 97.81 146 THR A N 1
ATOM 1121 C CA . THR A 1 146 ? -4.659 5.338 7.503 1.00 97.81 146 THR A CA 1
ATOM 1122 C C . THR A 1 146 ? -5.956 5.172 6.706 1.00 97.81 146 THR A C 1
ATOM 1124 O O . THR A 1 146 ? -7.014 5.610 7.149 1.00 97.81 146 THR A O 1
ATOM 1127 N N . LEU A 1 147 ? -5.896 4.511 5.544 1.00 97.56 147 LEU A N 1
ATOM 1128 C CA . LEU A 1 147 ? -7.097 4.158 4.782 1.00 97.56 147 LEU A CA 1
ATOM 1129 C C . LEU A 1 147 ? -7.995 3.180 5.550 1.00 97.56 147 LEU A C 1
ATOM 1131 O O . LEU A 1 147 ? -9.208 3.367 5.545 1.00 97.56 147 LEU A O 1
ATOM 1135 N N . GLY A 1 148 ? -7.405 2.185 6.220 1.00 96.94 148 GLY A N 1
ATOM 1136 C CA . GLY A 1 148 ? -8.125 1.229 7.065 1.00 96.94 148 GLY A CA 1
ATOM 1137 C C . GLY A 1 148 ? -8.884 1.909 8.204 1.00 96.94 148 GLY A C 1
ATOM 1138 O O . GLY A 1 148 ? -10.079 1.682 8.348 1.00 96.94 148 GLY A O 1
ATOM 1139 N N . LYS A 1 149 ? -8.228 2.824 8.932 1.00 97.00 149 LYS A N 1
ATOM 1140 C CA . LYS A 1 149 ? -8.853 3.624 10.002 1.00 97.00 149 LYS A CA 1
ATOM 1141 C C . LYS A 1 149 ? -10.039 4.456 9.520 1.00 97.00 149 LYS A C 1
ATOM 1143 O O . LYS A 1 149 ? -10.986 4.668 10.262 1.00 97.00 149 LYS A O 1
ATOM 1148 N N . ARG A 1 150 ? -9.971 4.964 8.285 1.00 95.81 150 ARG A N 1
ATOM 1149 C CA . ARG A 1 150 ? -11.020 5.816 7.717 1.00 95.81 150 ARG A CA 1
ATOM 1150 C C . ARG A 1 150 ? -12.312 5.046 7.418 1.00 95.81 150 ARG A C 1
ATOM 1152 O O . ARG A 1 150 ? -13.370 5.652 7.443 1.00 95.81 150 ARG A O 1
ATOM 1159 N N . GLY A 1 151 ? -12.248 3.756 7.085 1.00 93.81 151 GLY A N 1
ATOM 1160 C CA . GLY A 1 151 ? -13.444 2.917 6.899 1.00 93.81 151 GLY A CA 1
ATOM 1161 C C . GLY A 1 151 ? -14.276 3.149 5.622 1.00 93.81 151 GLY A C 1
ATOM 1162 O O . GLY A 1 151 ? -15.026 2.263 5.222 1.00 93.81 151 GLY A O 1
ATOM 1163 N N . ASP A 1 152 ? -14.127 4.285 4.933 1.00 96.12 152 ASP A N 1
ATOM 1164 C CA . 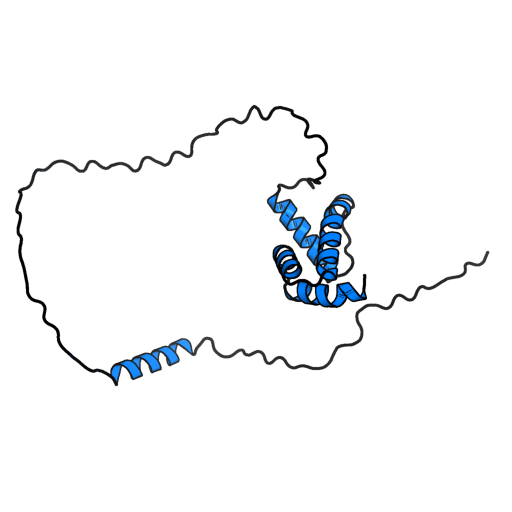ASP A 1 152 ? -14.943 4.644 3.761 1.00 96.12 152 ASP A CA 1
ATOM 1165 C C . ASP A 1 152 ? -14.838 3.669 2.568 1.00 96.12 152 ASP A C 1
ATOM 1167 O O . ASP A 1 152 ? -13.768 3.145 2.234 1.00 96.12 152 ASP A O 1
ATOM 1171 N N . LEU A 1 153 ? -15.917 3.563 1.777 1.00 97.19 153 LEU A N 1
ATOM 1172 C CA . LEU A 1 153 ? -15.928 2.809 0.512 1.00 97.19 153 LEU A CA 1
ATOM 1173 C C . LEU A 1 153 ? -14.850 3.291 -0.476 1.00 97.19 153 LEU A C 1
ATOM 1175 O O . LEU A 1 153 ? -14.242 2.497 -1.200 1.00 97.19 153 LEU A O 1
ATOM 1179 N N . HIS A 1 154 ? -14.598 4.603 -0.529 1.00 97.69 154 HIS A N 1
ATOM 1180 C CA . HIS A 1 154 ? -13.534 5.153 -1.368 1.00 97.69 154 HIS A CA 1
ATOM 1181 C C . HIS A 1 154 ? -12.147 4.683 -0.904 1.00 97.69 154 HIS A C 1
ATOM 1183 O O . HIS A 1 154 ? -11.343 4.262 -1.737 1.00 97.69 154 HIS A O 1
ATOM 1189 N N . ALA A 1 155 ? -11.897 4.666 0.408 1.00 97.75 155 ALA A N 1
ATOM 1190 C CA . ALA A 1 155 ? -10.645 4.177 0.979 1.00 97.75 155 ALA A CA 1
ATOM 1191 C C . ALA A 1 155 ? -10.440 2.682 0.679 1.00 97.75 155 ALA A C 1
ATOM 1193 O O . ALA A 1 155 ? -9.351 2.276 0.262 1.00 97.75 155 ALA A O 1
ATOM 1194 N N . ARG A 1 156 ? -11.501 1.869 0.774 1.00 97.31 156 ARG A N 1
ATOM 1195 C CA . ARG A 1 156 ? -11.446 0.441 0.420 1.00 97.31 156 ARG A CA 1
ATOM 1196 C C . ARG A 1 156 ? -11.091 0.222 -1.058 1.00 97.31 156 ARG A C 1
ATOM 1198 O O . ARG A 1 156 ? -10.256 -0.628 -1.364 1.00 97.31 156 ARG A O 1
ATOM 1205 N N . ARG A 1 157 ? -11.643 1.021 -1.983 1.00 97.69 157 ARG A N 1
ATOM 1206 C CA . ARG A 1 157 ? -11.282 0.967 -3.419 1.00 97.69 157 ARG A CA 1
ATOM 1207 C C . ARG A 1 157 ? -9.818 1.329 -3.671 1.00 97.69 157 ARG A C 1
ATOM 1209 O O . ARG A 1 157 ? -9.157 0.665 -4.467 1.00 97.69 157 ARG A O 1
ATOM 1216 N N . GLN A 1 158 ? -9.298 2.340 -2.976 1.00 97.62 158 GLN A N 1
ATOM 1217 C CA . GLN A 1 158 ? -7.882 2.709 -3.063 1.00 97.62 158 GLN A CA 1
ATOM 1218 C C . GLN A 1 158 ? -6.969 1.576 -2.568 1.00 97.62 158 GLN A C 1
ATOM 1220 O O . GLN A 1 158 ? -5.990 1.243 -3.240 1.00 97.62 158 GLN A O 1
ATOM 1225 N N . ALA A 1 159 ? -7.313 0.942 -1.441 1.00 97.62 159 ALA A N 1
ATOM 1226 C CA . ALA A 1 159 ? -6.563 -0.188 -0.894 1.00 97.62 159 ALA A CA 1
ATOM 1227 C C . ALA A 1 159 ? -6.562 -1.404 -1.840 1.00 97.62 159 ALA A C 1
ATOM 1229 O O . ALA A 1 159 ? -5.501 -1.979 -2.091 1.00 97.62 159 ALA A O 1
ATOM 1230 N N . LEU A 1 160 ? -7.713 -1.739 -2.440 1.00 97.38 160 LEU A N 1
ATOM 1231 C CA . LEU A 1 160 ? -7.840 -2.805 -3.448 1.00 97.38 160 LEU A CA 1
ATOM 1232 C C . LEU A 1 160 ? -7.011 -2.543 -4.716 1.00 97.38 160 LEU A C 1
ATOM 1234 O O . LEU A 1 160 ? -6.559 -3.481 -5.367 1.00 97.38 160 LEU A O 1
ATOM 1238 N N . GLY A 1 161 ? -6.773 -1.278 -5.070 1.00 96.75 161 GLY A N 1
ATOM 1239 C CA . GLY A 1 161 ? -5.879 -0.925 -6.176 1.00 96.75 161 GLY A CA 1
ATOM 1240 C C . GLY A 1 161 ? -4.397 -1.198 -5.881 1.00 96.75 161 GLY A C 1
ATOM 1241 O O . GLY A 1 161 ? -3.589 -1.317 -6.810 1.00 96.75 161 GLY A O 1
ATOM 1242 N N . TRP A 1 162 ? -4.016 -1.302 -4.604 1.00 97.31 162 TRP A N 1
ATOM 1243 C CA . TRP A 1 162 ? -2.630 -1.485 -4.172 1.00 97.31 162 TRP A CA 1
ATOM 1244 C C . TRP A 1 162 ? -2.328 -2.918 -3.725 1.00 97.31 162 TRP A C 1
ATOM 1246 O O . TRP A 1 162 ? -1.395 -3.528 -4.257 1.00 97.31 162 TRP A O 1
ATOM 1256 N N . ILE A 1 163 ? -3.100 -3.458 -2.785 1.00 96.44 163 ILE A N 1
ATOM 1257 C CA . ILE A 1 163 ? -2.914 -4.797 -2.208 1.00 96.44 163 ILE A CA 1
ATOM 1258 C C . ILE A 1 163 ? -3.426 -5.862 -3.189 1.00 96.44 163 ILE A C 1
ATOM 1260 O O . ILE A 1 163 ? -4.416 -5.648 -3.880 1.00 96.44 163 ILE A O 1
ATOM 1264 N N . TYR A 1 164 ? -2.733 -7.001 -3.288 1.00 92.81 164 TYR A N 1
ATOM 1265 C CA . TYR A 1 164 ? -3.108 -8.072 -4.224 1.00 92.81 164 TYR A CA 1
ATOM 1266 C C . TYR A 1 164 ? -4.283 -8.928 -3.736 1.00 92.81 164 TYR A C 1
ATOM 1268 O O . TYR A 1 164 ? -5.068 -9.422 -4.541 1.00 92.81 164 TYR A O 1
ATOM 1276 N N . ASP A 1 165 ? -4.385 -9.119 -2.424 1.00 95.12 165 ASP A N 1
ATOM 1277 C CA . ASP A 1 165 ? -5.333 -10.027 -1.792 1.00 95.12 165 ASP A CA 1
ATOM 1278 C C . ASP A 1 165 ? -6.565 -9.273 -1.278 1.00 95.12 165 ASP A C 1
ATOM 1280 O O . ASP A 1 165 ? -6.455 -8.364 -0.453 1.00 95.12 165 ASP A O 1
ATOM 1284 N N . LYS A 1 166 ? -7.747 -9.662 -1.764 1.00 96.38 166 LYS A N 1
ATOM 1285 C CA . LYS A 1 166 ? -9.022 -9.044 -1.378 1.00 96.38 166 LYS A CA 1
ATOM 1286 C C . LYS A 1 166 ? -9.381 -9.359 0.073 1.00 96.38 166 LYS A C 1
ATOM 1288 O O . LYS A 1 166 ? -9.832 -8.464 0.781 1.00 96.38 166 LYS A O 1
ATOM 1293 N N . GLN A 1 167 ? -9.144 -10.592 0.525 1.00 97.00 167 GLN A N 1
ATOM 1294 C CA . GLN A 1 167 ? -9.482 -11.024 1.886 1.00 97.00 167 GLN A CA 1
ATOM 1295 C C . GLN A 1 167 ? -8.648 -10.266 2.916 1.00 97.00 167 GLN A C 1
ATOM 1297 O O . GLN A 1 167 ? -9.166 -9.803 3.929 1.00 97.00 167 GLN A O 1
ATOM 1302 N N . LEU A 1 168 ? -7.376 -10.028 2.594 1.00 96.88 168 LEU A N 1
ATOM 1303 C CA . LEU A 1 168 ? -6.491 -9.230 3.436 1.00 96.88 168 LEU A CA 1
ATOM 1304 C C . LEU A 1 168 ? -6.978 -7.783 3.595 1.00 96.88 168 LEU A C 1
ATOM 1306 O O . LEU A 1 168 ? -6.846 -7.210 4.672 1.00 96.88 168 LEU A O 1
ATOM 1310 N N . VAL A 1 169 ? -7.549 -7.186 2.543 1.00 97.38 169 VAL A N 1
ATOM 1311 C CA . VAL A 1 169 ? -8.139 -5.842 2.637 1.00 97.38 169 VAL A CA 1
ATOM 1312 C C . VAL A 1 169 ? -9.357 -5.851 3.556 1.00 97.38 169 VAL A C 1
ATOM 1314 O O . VAL A 1 169 ? -9.502 -4.935 4.357 1.00 97.38 169 VAL A O 1
ATOM 1317 N N . HIS A 1 170 ? -10.213 -6.871 3.487 1.00 96.88 170 HIS A N 1
ATOM 1318 C CA . HIS A 1 170 ? -11.352 -6.980 4.402 1.00 96.88 170 HIS A CA 1
ATOM 1319 C C . HIS A 1 170 ? -10.891 -7.066 5.863 1.00 96.88 170 HIS A C 1
ATOM 1321 O O . HIS A 1 170 ? -11.296 -6.222 6.661 1.00 96.88 170 HIS A O 1
ATOM 1327 N N . ALA A 1 171 ? -9.957 -7.972 6.161 1.00 96.00 171 ALA A N 1
ATOM 1328 C CA . ALA A 1 171 ? -9.390 -8.131 7.500 1.00 96.00 171 ALA A CA 1
ATOM 1329 C C . ALA A 1 171 ? -8.680 -6.861 8.006 1.00 96.00 171 ALA A C 1
ATOM 1331 O O . ALA A 1 171 ? -8.778 -6.514 9.179 1.00 96.00 171 ALA A O 1
ATOM 1332 N N . LEU A 1 172 ? -7.985 -6.129 7.125 1.00 95.50 172 LEU A N 1
ATOM 1333 C CA . LEU A 1 172 ? -7.338 -4.867 7.489 1.00 95.50 172 LEU A CA 1
ATOM 1334 C C . LEU A 1 172 ? -8.355 -3.819 7.955 1.00 95.50 172 LEU A C 1
ATOM 1336 O O . LEU A 1 172 ? -8.100 -3.141 8.941 1.00 95.50 172 LEU A O 1
ATOM 1340 N N . PHE A 1 173 ? -9.470 -3.655 7.241 1.00 96.88 173 PHE A N 1
ATOM 1341 C CA . PHE A 1 173 ? -10.482 -2.647 7.581 1.00 96.88 173 PHE A CA 1
ATOM 1342 C C . PHE A 1 173 ? -11.292 -3.016 8.826 1.00 96.88 173 PHE A C 1
ATOM 1344 O O . PHE A 1 173 ? -11.777 -2.121 9.504 1.00 96.88 173 PHE A O 1
ATOM 1351 N N . GLU A 1 174 ? -11.425 -4.307 9.118 1.00 96.25 174 GLU A N 1
ATOM 1352 C CA . GLU A 1 174 ? -12.050 -4.799 10.346 1.00 96.25 174 GLU A CA 1
ATOM 1353 C C . GLU A 1 174 ? -11.135 -4.588 11.561 1.00 96.25 174 GLU A C 1
ATOM 1355 O O . GLU A 1 174 ? -11.572 -4.058 12.572 1.00 96.25 174 GLU A O 1
ATOM 1360 N N . ALA A 1 175 ? -9.842 -4.910 11.443 1.00 94.94 175 ALA A N 1
ATOM 1361 C CA . ALA A 1 175 ? -8.908 -4.847 12.570 1.00 94.94 175 ALA A CA 1
ATOM 1362 C C . ALA A 1 175 ? -8.266 -3.464 12.807 1.00 94.94 175 ALA A C 1
ATOM 1364 O O . ALA A 1 175 ? -7.773 -3.193 13.902 1.00 94.94 175 ALA A O 1
ATOM 1365 N N . ALA A 1 176 ? -8.180 -2.601 11.789 1.00 94.25 176 ALA A N 1
ATOM 1366 C CA . ALA A 1 176 ? -7.506 -1.304 11.895 1.00 94.25 176 ALA A CA 1
ATOM 1367 C C . ALA A 1 176 ? -8.101 -0.315 12.920 1.00 94.25 176 ALA A C 1
ATOM 1369 O O . ALA A 1 176 ? -7.281 0.301 13.602 1.00 94.25 176 ALA A O 1
ATOM 1370 N N . PRO A 1 177 ? -9.433 -0.109 13.026 1.00 93.81 177 PRO A N 1
ATOM 1371 C CA . PRO A 1 177 ? -9.994 0.891 13.941 1.00 93.81 177 PRO A CA 1
ATOM 1372 C C . PRO A 1 177 ? -9.769 0.544 15.417 1.00 93.81 177 PRO A C 1
ATOM 1374 O O . PRO A 1 177 ? -9.496 1.438 16.209 1.00 93.81 177 PRO A O 1
ATOM 1377 N N . ASP A 1 178 ? -9.810 -0.740 15.772 1.00 95.19 178 ASP A N 1
ATOM 1378 C CA . ASP A 1 178 ? -9.644 -1.177 17.164 1.00 95.19 178 ASP A CA 1
ATOM 1379 C C . ASP A 1 178 ? -8.170 -1.225 17.583 1.00 95.19 178 ASP A C 1
ATOM 1381 O O . ASP A 1 178 ? -7.821 -1.010 18.744 1.00 95.19 178 ASP A O 1
ATOM 1385 N N . ARG A 1 179 ? -7.275 -1.530 16.637 1.00 91.94 179 ARG A N 1
ATOM 1386 C CA . ARG A 1 179 ? -5.854 -1.751 16.927 1.00 91.94 179 ARG A CA 1
ATOM 1387 C C . ARG A 1 179 ? -5.025 -0.468 16.996 1.00 91.94 179 ARG A C 1
ATOM 1389 O O . ARG A 1 179 ? -3.974 -0.478 17.643 1.00 91.94 179 ARG A O 1
ATOM 1396 N N . TYR A 1 180 ? -5.413 0.579 16.267 1.00 87.94 180 TYR A N 1
ATOM 1397 C CA . TYR A 1 180 ? -4.580 1.761 16.030 1.00 87.94 180 TYR A CA 1
ATOM 1398 C C . TYR A 1 180 ? -5.339 3.065 16.204 1.00 87.94 180 TYR A C 1
ATOM 1400 O O . TYR A 1 180 ? -4.653 4.015 16.645 1.00 87.94 180 TYR A O 1
#

Organism: NCBI:txid210454

InterPro domains:
  IPR000456 Large ribosomal subunit protein bL17 [PF01196] (113-180)
  IPR000456 Large ribosomal subunit protein bL17 [PTHR14413] (94-180)
  IPR000456 Large ribosomal subunit protein bL17 [TIGR00059] (100-180)
  IPR036373 Large ribosomal subunit protein bL17 superfamily [G3DSA:3.90.1030.10] (85-180)
  IPR036373 Large ribosomal subunit protein bL17 superfamily [SSF64263] (94-180)
  IPR047859 Large ribosomal subunit protein bL17, conserved site [PS01167] (127-149)